Protein AF-A0A7T1T260-F1 (afdb_monomer)

Organism: NCBI:txid2710756

Foldseek 3Di:
DLVVQLVVLVVCVVVQFFDVPDNSSVLSVVVVVLVVCLVVCCVPPPPNVPVNVVVVVVNSCNGGPPDD

Structure (mmCIF, N/CA/C/O backbone):
data_AF-A0A7T1T260-F1
#
_entry.id   AF-A0A7T1T260-F1
#
loop_
_atom_site.group_PDB
_atom_site.id
_atom_site.type_symbol
_atom_site.label_atom_id
_atom_site.label_alt_id
_atom_site.label_comp_id
_atom_site.label_asym_id
_atom_site.label_entity_id
_atom_site.label_seq_id
_atom_site.pdbx_PDB_ins_code
_atom_site.Cartn_x
_atom_site.Cartn_y
_atom_site.Cartn_z
_atom_site.occupancy
_atom_site.B_iso_or_equiv
_atom_site.auth_seq_id
_atom_site.auth_comp_id
_atom_site.auth_asym_id
_atom_site.auth_atom_id
_atom_site.pdbx_PDB_model_num
ATOM 1 N N . MET A 1 1 ? -1.679 13.868 1.618 1.00 65.81 1 MET A N 1
ATOM 2 C CA . MET A 1 1 ? -1.791 12.508 1.040 1.00 65.81 1 MET A CA 1
ATOM 3 C C . MET A 1 1 ? -1.444 11.430 2.058 1.00 65.81 1 MET A C 1
ATOM 5 O O . MET A 1 1 ? -2.291 10.583 2.291 1.00 65.81 1 MET A O 1
ATOM 9 N N . ALA A 1 2 ? -0.289 11.510 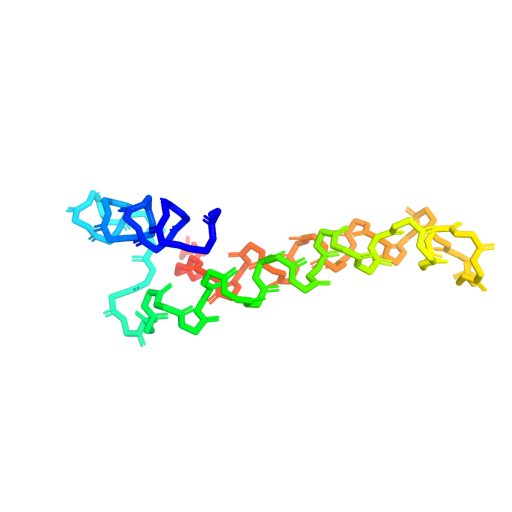2.732 1.00 81.50 2 ALA A N 1
ATOM 10 C CA . ALA A 1 2 ? 0.085 10.587 3.816 1.00 81.50 2 ALA A CA 1
ATOM 11 C C . ALA A 1 2 ? -1.003 10.426 4.896 1.00 81.50 2 ALA A C 1
ATOM 13 O O . ALA A 1 2 ? -1.359 9.312 5.251 1.00 81.50 2 ALA A O 1
ATOM 14 N N . THR A 1 3 ? -1.575 11.541 5.366 1.00 90.00 3 THR A N 1
ATOM 15 C CA . THR A 1 3 ? -2.624 11.543 6.398 1.00 90.00 3 THR A CA 1
ATOM 16 C C . THR A 1 3 ? -3.867 10.768 5.963 1.00 90.00 3 THR A C 1
ATOM 18 O O . THR A 1 3 ? -4.308 9.891 6.690 1.00 90.00 3 THR A O 1
ATOM 21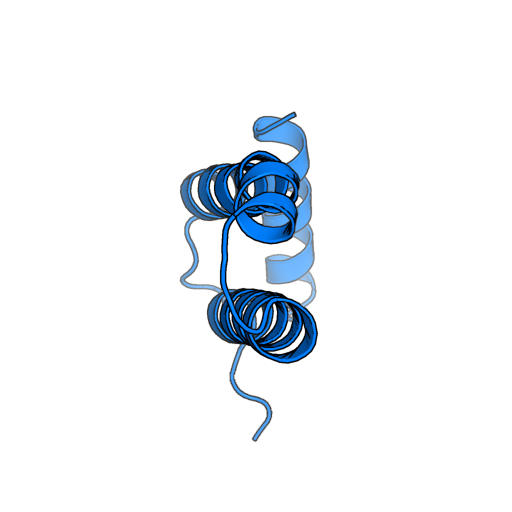 N N . GLY A 1 4 ? -4.364 11.006 4.744 1.00 95.38 4 GLY A N 1
ATOM 22 C CA . GLY A 1 4 ? -5.536 10.291 4.226 1.00 95.38 4 GLY A CA 1
ATOM 23 C C . GLY A 1 4 ? -5.287 8.792 4.029 1.00 95.38 4 GLY A C 1
ATOM 24 O O . GLY A 1 4 ? -6.171 7.987 4.286 1.00 95.38 4 GLY A O 1
ATOM 25 N N . LEU A 1 5 ? -4.070 8.392 3.641 1.00 95.88 5 LEU A N 1
ATOM 26 C CA . LEU A 1 5 ? -3.697 6.974 3.592 1.00 95.88 5 LEU A CA 1
ATOM 27 C C . LEU A 1 5 ? -3.626 6.350 4.992 1.00 95.88 5 LEU A C 1
ATOM 29 O O . LEU A 1 5 ? -4.062 5.218 5.169 1.00 95.88 5 LEU A O 1
ATOM 33 N N . ALA A 1 6 ? -3.128 7.080 5.991 1.00 97.81 6 ALA A N 1
ATOM 34 C CA . ALA A 1 6 ? -3.142 6.610 7.374 1.00 97.81 6 ALA A CA 1
ATOM 35 C C . ALA A 1 6 ? -4.581 6.446 7.896 1.00 97.81 6 ALA A C 1
ATOM 37 O O . ALA A 1 6 ? -4.862 5.481 8.600 1.00 97.81 6 ALA A O 1
ATOM 38 N N . ASP A 1 7 ? -5.501 7.340 7.519 1.00 98.19 7 ASP A N 1
ATOM 39 C CA . ASP A 1 7 ? -6.927 7.221 7.852 1.00 98.19 7 ASP A CA 1
ATOM 40 C C . ASP A 1 7 ? -7.547 5.964 7.222 1.00 98.19 7 ASP A C 1
ATOM 42 O O . ASP A 1 7 ? -8.221 5.205 7.916 1.00 98.19 7 ASP A O 1
ATOM 46 N N . LEU A 1 8 ? -7.241 5.678 5.952 1.00 96.88 8 LEU A N 1
ATOM 47 C CA . LEU A 1 8 ? -7.677 4.447 5.283 1.00 96.88 8 LEU A CA 1
ATOM 48 C C . LEU A 1 8 ? -7.108 3.185 5.945 1.00 96.88 8 LEU A C 1
ATOM 50 O O . LEU A 1 8 ? -7.829 2.205 6.111 1.00 96.88 8 LEU A O 1
ATOM 54 N N . LEU A 1 9 ? -5.840 3.205 6.363 1.00 96.50 9 LEU A N 1
ATOM 55 C CA . LEU A 1 9 ? -5.238 2.081 7.084 1.00 96.50 9 LEU A CA 1
ATOM 56 C C . LEU A 1 9 ? -5.915 1.851 8.443 1.00 96.50 9 LEU A C 1
ATOM 58 O O . LEU A 1 9 ? -6.174 0.703 8.792 1.00 96.50 9 LEU A O 1
ATOM 62 N N . ARG A 1 10 ? -6.266 2.915 9.183 1.00 97.94 10 ARG A N 1
ATOM 63 C CA . ARG A 1 10 ? -7.036 2.792 10.438 1.00 97.94 10 ARG A CA 1
ATOM 64 C C . ARG A 1 10 ? -8.434 2.229 10.206 1.00 97.94 10 ARG A C 1
ATOM 66 O O . ARG A 1 10 ? -8.908 1.427 11.011 1.00 97.94 10 ARG A O 1
ATOM 73 N N . GLN A 1 11 ? -9.081 2.629 9.114 1.00 97.69 11 GLN A N 1
ATOM 74 C CA . GLN A 1 11 ? -10.376 2.074 8.736 1.00 97.69 11 GLN A CA 1
ATOM 75 C C . GLN A 1 11 ? -10.250 0.572 8.449 1.00 97.69 11 GLN A C 1
ATOM 77 O O . GLN A 1 11 ? -10.921 -0.223 9.095 1.00 97.69 11 GLN A O 1
ATOM 82 N N . GLY A 1 12 ? -9.292 0.165 7.611 1.00 96.31 12 GLY A N 1
ATOM 83 C CA . GLY A 1 12 ? -9.045 -1.252 7.328 1.00 96.31 12 GLY A CA 1
ATOM 84 C C . GLY A 1 12 ? -8.641 -2.075 8.560 1.00 96.31 12 GLY A C 1
ATOM 85 O O . GLY A 1 12 ? -8.952 -3.260 8.634 1.00 96.31 12 GLY A O 1
ATOM 86 N N . GLN A 1 13 ? -7.986 -1.474 9.560 1.00 96.88 13 GLN A N 1
ATOM 87 C CA . GLN A 1 13 ? -7.736 -2.134 10.851 1.00 96.88 13 GLN A CA 1
ATOM 88 C C . GLN A 1 13 ? -9.023 -2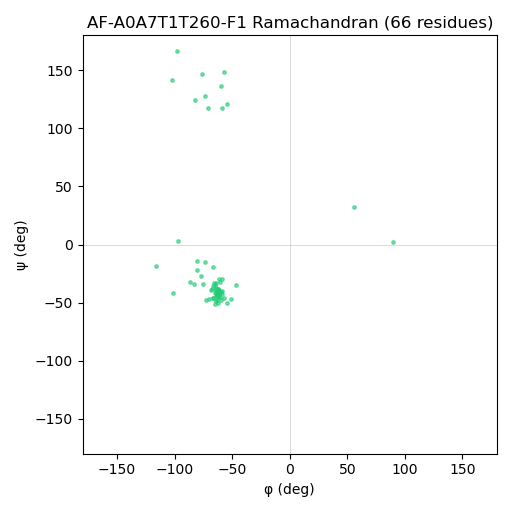.342 11.653 1.00 96.88 13 GLN A C 1
ATOM 90 O O . GLN A 1 13 ? -9.186 -3.387 12.281 1.00 96.88 13 GLN A O 1
ATOM 95 N N . SER A 1 14 ? -9.926 -1.360 11.626 1.00 97.44 14 SER A N 1
ATOM 96 C CA . SER A 1 14 ? -11.233 -1.439 12.291 1.00 97.44 14 SER A CA 1
ATOM 97 C C . SER A 1 14 ? -12.131 -2.494 11.641 1.00 97.44 14 SER A C 1
ATOM 99 O O . SER A 1 14 ? -12.841 -3.207 12.347 1.00 97.44 14 SER A O 1
ATOM 10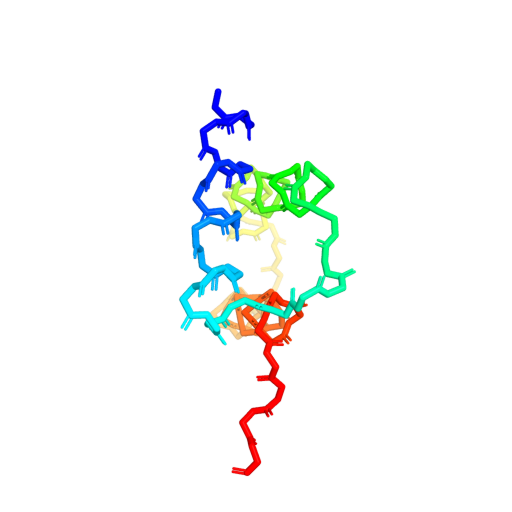1 N N . ASP A 1 15 ? -12.032 -2.642 10.318 1.00 96.25 15 ASP A N 1
ATOM 102 C CA . ASP A 1 15 ? -12.778 -3.631 9.530 1.00 96.25 15 ASP A CA 1
ATOM 103 C C . ASP A 1 15 ? -12.147 -5.038 9.589 1.00 96.25 15 ASP A C 1
ATOM 105 O O . ASP A 1 15 ? -12.793 -6.035 9.271 1.00 96.25 15 ASP A O 1
ATOM 109 N N . GLY A 1 16 ? -10.899 -5.142 10.061 1.00 94.88 16 GLY A N 1
ATOM 110 C CA . GLY A 1 16 ? -10.169 -6.403 10.229 1.00 94.88 16 GLY A CA 1
ATOM 111 C C . GLY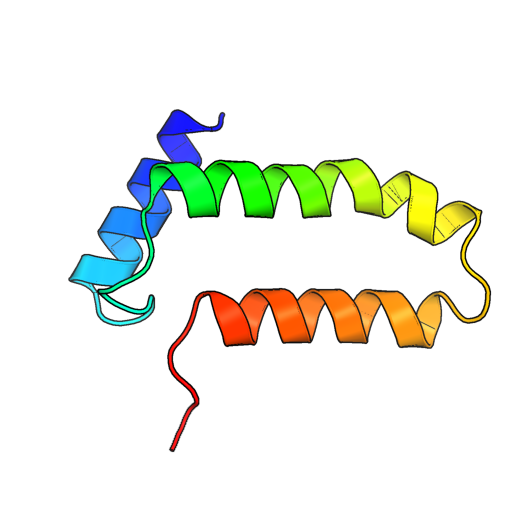 A 1 16 ? -9.360 -6.857 9.008 1.00 94.88 16 GLY A C 1
ATOM 112 O O . GLY A 1 16 ? -8.710 -7.903 9.078 1.00 94.88 16 GLY A O 1
ATOM 113 N N . ASP A 1 17 ? -9.347 -6.068 7.934 1.00 94.25 17 ASP A N 1
ATOM 114 C CA . ASP A 1 17 ? -8.614 -6.340 6.691 1.00 94.25 17 ASP A CA 1
ATOM 115 C C . ASP A 1 17 ? -7.102 -6.084 6.827 1.00 94.25 17 ASP A C 1
ATOM 117 O O . ASP A 1 17 ? -6.273 -6.781 6.235 1.00 94.25 17 ASP A O 1
ATOM 121 N N . ILE A 1 18 ? -6.724 -5.085 7.630 1.00 96.12 18 ILE A N 1
ATOM 122 C CA . ILE A 1 18 ? -5.330 -4.692 7.881 1.00 96.12 18 ILE A CA 1
ATOM 123 C C . ILE A 1 18 ? -4.877 -5.232 9.236 1.00 96.12 18 ILE A C 1
ATOM 125 O O . ILE A 1 18 ? -5.623 -5.238 10.218 1.00 96.12 18 ILE A O 1
ATOM 129 N N . ARG A 1 19 ? -3.621 -5.682 9.317 1.00 95.25 19 ARG A N 1
ATOM 130 C CA . ARG A 1 19 ? -3.060 -6.209 10.567 1.00 95.25 19 ARG A CA 1
ATOM 131 C C . ARG A 1 19 ? -3.098 -5.141 11.684 1.00 95.25 19 ARG A C 1
ATOM 133 O O . ARG A 1 19 ? -2.745 -3.982 11.445 1.00 95.25 19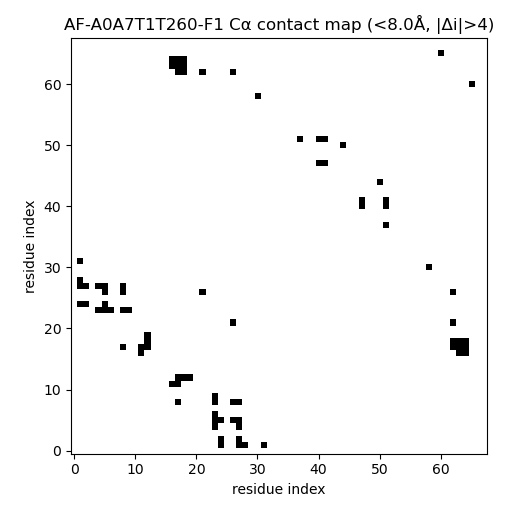 ARG A O 1
ATOM 140 N N . PRO A 1 20 ? -3.501 -5.502 12.916 1.00 95.62 20 PRO A N 1
ATOM 141 C CA . PRO A 1 20 ? -3.742 -4.529 13.988 1.00 95.62 20 PRO A CA 1
ATOM 142 C C . PRO A 1 20 ? -2.457 -3.935 14.581 1.00 95.62 20 PRO A C 1
ATOM 144 O O . PRO A 1 20 ? -2.511 -2.946 15.299 1.00 95.62 20 PRO A O 1
ATOM 147 N N . ASP A 1 21 ? -1.308 -4.549 14.315 1.00 95.00 21 ASP A N 1
ATOM 148 C CA . ASP A 1 21 ? 0.009 -4.151 14.814 1.00 95.00 21 ASP A CA 1
ATOM 149 C C . ASP A 1 21 ? 0.802 -3.294 13.813 1.00 95.00 21 ASP A C 1
ATOM 151 O O . ASP A 1 21 ? 1.940 -2.916 14.084 1.00 95.00 21 ASP A O 1
ATOM 155 N N . LEU A 1 22 ? 0.213 -2.963 12.660 1.00 95.44 22 LEU A N 1
ATOM 156 C CA . LEU A 1 22 ? 0.773 -1.979 11.738 1.00 95.44 22 LEU A CA 1
ATOM 157 C C . LEU A 1 22 ? 0.591 -0.567 12.311 1.00 95.44 22 LEU A C 1
ATOM 159 O O . LEU A 1 22 ? -0.533 -0.160 12.598 1.00 95.44 22 LEU A O 1
ATOM 163 N N . ASP A 1 23 ? 1.668 0.216 12.397 1.00 96.25 23 ASP A N 1
ATOM 164 C CA . ASP A 1 23 ? 1.550 1.659 12.626 1.00 96.25 23 ASP A CA 1
ATOM 165 C C . ASP A 1 23 ? 0.984 2.348 11.364 1.00 96.25 23 ASP A C 1
ATOM 167 O O . ASP A 1 23 ? 1.639 2.318 10.313 1.00 96.25 23 ASP A O 1
ATOM 171 N N . PRO A 1 24 ? -0.199 2.993 11.419 1.00 96.56 24 PRO A N 1
ATOM 172 C CA . PRO A 1 24 ? -0.856 3.525 10.223 1.00 96.56 24 PRO A CA 1
ATOM 173 C C . PRO A 1 24 ? -0.063 4.633 9.527 1.00 96.56 24 PRO A C 1
ATOM 175 O O . PRO A 1 24 ? -0.109 4.761 8.304 1.00 96.56 24 PRO A O 1
ATOM 178 N N . VAL A 1 25 ? 0.677 5.446 10.285 1.00 97.00 25 VAL A N 1
ATOM 179 C CA . VAL A 1 25 ? 1.454 6.561 9.723 1.00 97.00 25 VAL A CA 1
ATOM 180 C C . VAL A 1 25 ? 2.667 6.031 8.964 1.00 97.00 25 VAL A C 1
ATOM 182 O O . VAL A 1 25 ? 2.899 6.417 7.816 1.00 97.00 25 VAL A O 1
ATOM 185 N N . THR A 1 26 ? 3.411 5.109 9.569 1.00 96.06 26 THR A N 1
ATOM 186 C CA . THR A 1 26 ? 4.556 4.440 8.942 1.00 96.06 26 THR A CA 1
ATOM 187 C C . THR A 1 26 ? 4.110 3.622 7.732 1.00 96.06 26 THR A C 1
ATOM 189 O O . THR A 1 26 ? 4.722 3.722 6.668 1.00 96.06 26 THR A O 1
ATOM 192 N N . GLY A 1 27 ? 2.999 2.887 7.844 1.00 95.06 27 GLY A N 1
ATOM 193 C CA . GLY A 1 27 ? 2.409 2.141 6.732 1.00 95.06 27 GLY A CA 1
ATOM 194 C C . GLY A 1 27 ? 2.030 3.035 5.547 1.00 95.06 27 GLY A C 1
ATOM 195 O O . GLY A 1 27 ? 2.334 2.705 4.400 1.00 95.06 27 GLY A O 1
ATOM 196 N N . ALA A 1 28 ? 1.445 4.209 5.804 1.00 96.56 28 ALA A N 1
ATOM 197 C CA . ALA A 1 28 ? 1.102 5.174 4.761 1.00 96.56 28 ALA A CA 1
ATOM 198 C C . ALA A 1 28 ? 2.342 5.715 4.030 1.00 96.56 28 ALA A C 1
ATOM 200 O O . ALA A 1 28 ? 2.360 5.783 2.798 1.00 96.56 28 ALA A O 1
ATOM 201 N N . TRP A 1 29 ? 3.398 6.070 4.768 1.00 96.38 29 TRP A N 1
ATOM 202 C CA . TRP A 1 29 ? 4.671 6.494 4.174 1.00 96.38 29 TRP A CA 1
ATOM 203 C C . TRP A 1 29 ? 5.324 5.396 3.349 1.00 96.38 29 TRP A C 1
ATOM 205 O O . TRP A 1 29 ? 5.867 5.660 2.271 1.00 96.38 29 TRP A O 1
ATOM 215 N N . TRP A 1 30 ? 5.234 4.158 3.818 1.00 94.44 30 TRP A N 1
ATOM 216 C CA . TRP A 1 30 ? 5.769 3.029 3.088 1.00 94.44 30 TRP A CA 1
ATOM 217 C C . TRP A 1 30 ? 5.017 2.774 1.779 1.00 94.44 30 TRP A C 1
ATOM 219 O O . TRP A 1 30 ? 5.653 2.661 0.730 1.00 94.44 30 TRP A O 1
ATOM 229 N N . LEU A 1 31 ? 3.681 2.787 1.802 1.00 93.94 31 LEU A N 1
ATOM 230 C CA . LEU A 1 31 ? 2.851 2.662 0.602 1.00 93.94 31 LEU A CA 1
ATOM 231 C C . LEU A 1 31 ? 3.186 3.749 -0.431 1.00 93.94 31 LEU A C 1
ATOM 233 O O . LEU A 1 31 ? 3.402 3.449 -1.605 1.00 93.94 31 LEU A O 1
ATOM 237 N N . MET A 1 32 ? 3.309 5.006 0.005 1.00 94.56 32 MET A N 1
ATOM 238 C CA . MET A 1 32 ? 3.725 6.101 -0.879 1.00 94.56 32 MET A CA 1
ATOM 239 C C . MET A 1 32 ? 5.132 5.896 -1.442 1.00 94.56 32 MET A C 1
ATOM 241 O O . MET A 1 32 ? 5.361 6.191 -2.611 1.00 94.56 32 MET A O 1
ATOM 245 N N . SER A 1 33 ? 6.062 5.367 -0.645 1.00 94.31 33 SER A N 1
ATOM 246 C CA . SER A 1 33 ? 7.416 5.049 -1.112 1.00 94.31 33 SER A CA 1
ATOM 247 C C . SER A 1 33 ? 7.387 4.008 -2.234 1.00 94.31 33 SER A C 1
ATOM 249 O O . SER A 1 33 ? 8.113 4.150 -3.219 1.00 94.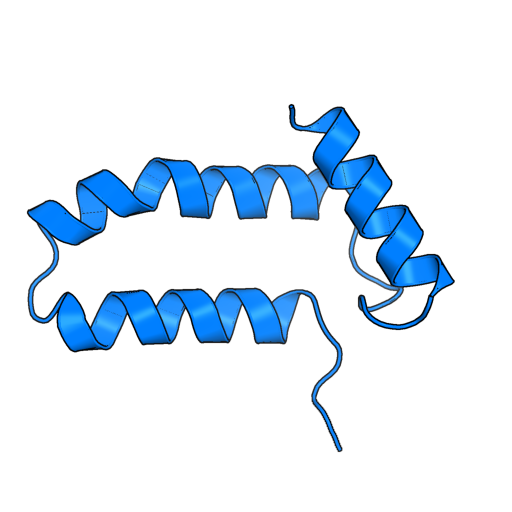31 33 SER A O 1
ATOM 251 N N . GLN A 1 34 ? 6.512 2.999 -2.137 1.00 94.25 34 GLN A N 1
ATOM 252 C CA . GLN A 1 34 ? 6.336 2.006 -3.201 1.00 94.25 34 GLN A CA 1
ATOM 253 C C . GLN A 1 34 ? 5.747 2.618 -4.471 1.00 94.25 34 GLN A C 1
ATOM 255 O O . GLN A 1 34 ? 6.287 2.396 -5.554 1.00 94.25 34 GLN A O 1
ATOM 260 N N . LEU A 1 35 ? 4.697 3.434 -4.338 1.00 92.81 35 LEU A N 1
ATOM 261 C CA . LEU A 1 35 ? 4.066 4.123 -5.466 1.00 92.81 35 LEU A CA 1
ATOM 262 C C . LEU A 1 35 ? 5.036 5.085 -6.164 1.00 92.81 35 LEU A C 1
ATOM 264 O O . LEU A 1 35 ? 5.141 5.077 -7.388 1.00 92.81 35 LEU A O 1
ATOM 268 N N . GLY A 1 36 ? 5.788 5.876 -5.393 1.00 94.69 36 GLY A N 1
ATOM 269 C CA . GLY A 1 36 ? 6.783 6.807 -5.925 1.00 94.69 36 GLY A CA 1
ATOM 270 C C . GLY A 1 36 ? 7.958 6.104 -6.609 1.00 94.69 36 GLY A C 1
ATOM 271 O O . GLY A 1 36 ? 8.478 6.602 -7.604 1.00 94.69 36 GLY A O 1
ATOM 272 N N . SER A 1 37 ? 8.345 4.919 -6.126 1.00 93.69 37 SER A N 1
ATOM 273 C CA . SER A 1 37 ? 9.445 4.138 -6.710 1.00 93.69 37 SER A CA 1
ATOM 274 C C . SER A 1 37 ? 9.035 3.338 -7.951 1.00 93.69 37 SER A C 1
ATOM 276 O O . SER A 1 37 ? 9.902 2.988 -8.752 1.00 93.69 37 SER A O 1
ATOM 278 N N . HIS A 1 38 ? 7.740 3.050 -8.129 1.00 93.06 38 HIS A N 1
ATOM 279 C CA . HIS A 1 38 ? 7.232 2.167 -9.185 1.00 93.06 38 HIS A CA 1
ATOM 280 C C . HIS A 1 38 ? 7.687 2.590 -10.588 1.00 93.06 38 HIS A C 1
ATOM 282 O O . HIS A 1 38 ? 8.233 1.778 -11.329 1.00 93.06 38 HIS A O 1
ATOM 288 N N . GLY A 1 39 ? 7.521 3.867 -10.954 1.00 92.75 39 GLY A N 1
ATOM 289 C CA . GLY A 1 39 ? 7.883 4.349 -12.293 1.00 92.75 39 GLY A CA 1
ATOM 290 C C . GLY A 1 39 ? 9.377 4.209 -12.598 1.00 92.75 39 GLY A C 1
ATOM 291 O O . GLY A 1 39 ? 9.751 3.780 -13.687 1.00 92.75 39 GLY A O 1
ATOM 292 N N . PHE A 1 40 ? 10.229 4.510 -11.614 1.00 93.56 40 PHE A N 1
ATOM 293 C CA . PHE A 1 40 ? 11.673 4.345 -11.751 1.00 93.56 40 PHE A CA 1
ATOM 294 C C . PHE A 1 40 ? 12.047 2.871 -11.917 1.00 93.56 40 PHE A C 1
ATOM 296 O O . PHE A 1 40 ? 12.727 2.521 -12.879 1.00 93.56 40 PHE A O 1
ATOM 303 N N . ARG A 1 41 ? 11.558 1.991 -11.034 1.00 93.31 41 ARG A N 1
ATOM 304 C CA . ARG A 1 41 ? 11.858 0.556 -11.115 1.00 93.31 41 ARG A CA 1
ATOM 305 C C . ARG A 1 41 ? 11.354 -0.062 -12.415 1.00 93.31 41 ARG A C 1
ATOM 307 O O . ARG A 1 41 ? 12.109 -0.773 -13.067 1.00 93.31 41 ARG A O 1
ATOM 314 N N . ALA A 1 42 ? 10.149 0.287 -12.859 1.00 89.75 42 ALA A N 1
ATOM 315 C CA . ALA A 1 42 ? 9.614 -0.172 -14.138 1.00 89.75 42 ALA A CA 1
ATOM 316 C C . ALA A 1 42 ? 10.499 0.222 -15.338 1.00 89.75 42 ALA A C 1
ATOM 318 O O . ALA A 1 42 ? 10.533 -0.501 -16.334 1.00 89.75 42 ALA A O 1
ATOM 319 N N . ALA A 1 43 ? 11.227 1.341 -15.253 1.00 93.75 43 ALA A N 1
ATOM 320 C CA . ALA A 1 43 ? 12.129 1.793 -16.308 1.00 93.75 43 ALA A CA 1
ATOM 321 C C . ALA A 1 43 ? 13.512 1.119 -16.266 1.00 93.75 43 ALA A C 1
ATOM 323 O O . ALA A 1 43 ? 14.099 0.902 -17.325 1.00 93.75 43 ALA A O 1
ATOM 324 N N . VAL A 1 44 ? 14.039 0.803 -15.076 1.00 94.88 44 VAL A N 1
ATOM 325 C CA . VAL A 1 44 ? 15.458 0.419 -14.912 1.00 94.88 44 VAL A CA 1
ATOM 326 C C . VAL A 1 44 ? 15.695 -1.009 -14.418 1.00 94.88 44 VAL A C 1
ATOM 328 O O . VAL A 1 44 ? 16.810 -1.507 -14.554 1.00 94.88 44 VAL A O 1
ATOM 331 N N . VAL A 1 45 ? 14.695 -1.673 -13.831 1.00 93.19 45 VAL A N 1
ATOM 332 C CA . VAL A 1 45 ? 14.852 -3.015 -13.253 1.00 93.19 45 VAL A CA 1
ATOM 333 C C . VAL A 1 45 ? 14.739 -4.082 -14.353 1.00 93.19 45 VAL A C 1
ATOM 335 O O . VAL A 1 45 ? 13.722 -4.132 -15.056 1.00 93.19 45 VAL A O 1
ATOM 338 N N . PRO A 1 46 ? 15.753 -4.957 -14.511 1.00 91.75 46 PRO A N 1
ATOM 339 C CA . PRO A 1 46 ? 15.640 -6.152 -15.344 1.00 91.75 46 PRO A CA 1
ATOM 340 C C . PRO A 1 46 ? 14.477 -7.036 -14.881 1.00 91.75 46 PRO A C 1
ATOM 342 O O . PRO A 1 46 ? 14.151 -7.063 -13.699 1.00 91.75 46 PRO A O 1
ATOM 345 N N . ASP A 1 47 ? 13.829 -7.750 -15.801 1.00 89.44 47 ASP A N 1
ATOM 346 C CA . ASP A 1 47 ? 12.692 -8.631 -15.482 1.00 89.44 47 ASP A CA 1
ATOM 347 C C . ASP A 1 47 ? 11.529 -7.936 -14.746 1.00 89.44 47 ASP A C 1
ATOM 349 O O . ASP A 1 47 ? 10.805 -8.557 -13.966 1.00 89.44 47 ASP A O 1
ATOM 353 N N . ARG A 1 48 ? 11.294 -6.643 -15.020 1.00 86.00 48 ARG A N 1
ATOM 354 C CA . ARG A 1 48 ? 10.213 -5.837 -14.410 1.00 86.00 48 ARG A CA 1
ATOM 355 C C . ARG A 1 48 ? 8.841 -6.523 -14.391 1.00 86.00 48 ARG A C 1
ATOM 357 O O . ARG A 1 48 ? 8.088 -6.356 -13.437 1.00 86.00 48 ARG A O 1
ATOM 364 N N . ASN A 1 49 ? 8.536 -7.315 -15.424 1.00 88.69 49 ASN A N 1
ATOM 365 C CA . ASN A 1 49 ? 7.265 -8.030 -15.561 1.00 88.69 49 ASN A CA 1
ATOM 366 C C . ASN A 1 49 ? 7.087 -9.123 -14.493 1.00 88.69 49 ASN A C 1
ATOM 368 O O . ASN A 1 49 ? 5.964 -9.544 -14.244 1.00 88.69 49 ASN A O 1
ATOM 372 N N . THR A 1 50 ? 8.175 -9.560 -13.859 1.00 89.81 50 THR A N 1
ATOM 373 C CA . THR A 1 50 ? 8.182 -10.511 -12.743 1.00 89.81 50 THR A CA 1
ATOM 374 C C . THR A 1 50 ? 8.368 -9.787 -11.408 1.00 89.81 50 THR A C 1
ATOM 376 O O . THR A 1 50 ? 7.682 -10.096 -10.434 1.00 89.81 50 THR A O 1
ATOM 379 N N . VAL A 1 51 ? 9.267 -8.797 -11.355 1.00 91.56 51 VAL A N 1
ATOM 380 C CA . VAL A 1 51 ? 9.639 -8.115 -10.104 1.00 91.56 51 VAL A CA 1
ATOM 381 C C . VAL A 1 51 ? 8.520 -7.22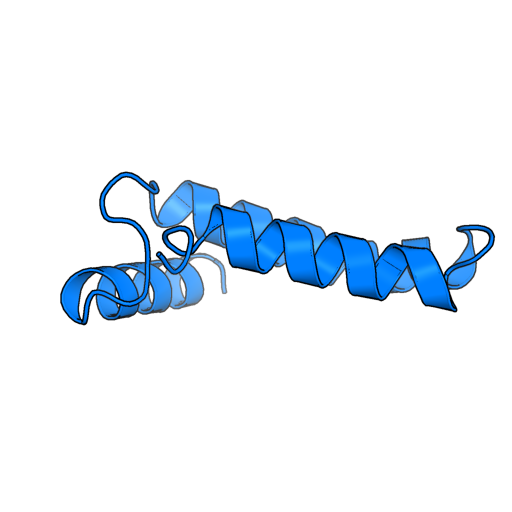3 -9.561 1.00 91.56 51 VAL A C 1
ATOM 383 O O . VAL A 1 51 ? 8.207 -7.312 -8.376 1.00 91.56 51 VAL A O 1
ATOM 386 N N . GLU A 1 52 ? 7.879 -6.389 -10.387 1.00 93.06 52 GLU A N 1
ATOM 387 C CA . GLU A 1 52 ? 6.842 -5.461 -9.898 1.00 93.06 52 GLU A CA 1
ATOM 388 C C . GLU A 1 52 ? 5.596 -6.175 -9.340 1.00 93.06 52 GLU A C 1
ATOM 390 O O . GLU A 1 52 ? 5.128 -5.793 -8.259 1.00 93.06 52 GLU A O 1
ATOM 395 N N . PRO A 1 53 ? 5.074 -7.247 -9.976 1.00 92.88 53 PRO A N 1
ATOM 396 C CA . PRO A 1 53 ? 4.025 -8.057 -9.359 1.00 92.88 53 PRO A CA 1
ATOM 397 C C . PRO A 1 53 ? 4.454 -8.669 -8.021 1.00 92.88 53 PRO A C 1
ATOM 399 O O . PRO A 1 53 ? 3.671 -8.674 -7.070 1.00 92.88 53 PRO A O 1
ATOM 402 N N . GLY A 1 54 ? 5.704 -9.136 -7.914 1.00 92.94 54 GLY A N 1
ATOM 403 C CA . GLY A 1 54 ? 6.257 -9.672 -6.668 1.00 92.94 54 GLY A CA 1
ATOM 404 C C . GLY A 1 54 ? 6.320 -8.629 -5.548 1.00 92.94 54 GLY A C 1
ATOM 405 O O . GLY A 1 54 ? 5.897 -8.901 -4.427 1.00 92.94 54 GLY A O 1
ATOM 406 N N . LEU A 1 55 ? 6.770 -7.409 -5.854 1.00 92.31 55 LEU A N 1
ATOM 407 C CA . LEU A 1 55 ? 6.796 -6.298 -4.897 1.00 92.31 55 LEU A CA 1
ATOM 408 C C . LEU A 1 55 ? 5.391 -5.887 -4.447 1.00 92.31 55 LEU A C 1
ATOM 410 O O . LEU A 1 55 ? 5.174 -5.644 -3.262 1.00 92.31 55 LEU A O 1
ATOM 414 N N . SER A 1 56 ? 4.432 -5.856 -5.373 1.00 91.38 56 SER A N 1
ATOM 415 C CA . SER A 1 56 ? 3.028 -5.562 -5.063 1.00 91.38 56 SER A CA 1
ATOM 416 C C . SER A 1 56 ? 2.431 -6.616 -4.128 1.00 91.38 56 SER A C 1
ATOM 418 O O . SER A 1 56 ? 1.743 -6.278 -3.166 1.00 91.38 56 SER A O 1
ATOM 420 N N . ARG A 1 57 ? 2.742 -7.896 -4.367 1.00 93.44 57 ARG A N 1
ATOM 421 C CA . ARG A 1 57 ? 2.325 -9.004 -3.505 1.00 93.44 57 ARG A CA 1
ATOM 422 C C . ARG A 1 57 ? 2.938 -8.905 -2.106 1.00 93.44 57 ARG A C 1
ATOM 424 O O . ARG A 1 57 ? 2.198 -8.984 -1.133 1.00 93.44 57 ARG A O 1
ATOM 431 N N . LEU A 1 58 ? 4.250 -8.686 -2.004 1.00 92.88 58 LEU A N 1
ATOM 432 C CA . LEU A 1 58 ? 4.939 -8.531 -0.716 1.00 92.88 58 LEU A CA 1
ATOM 433 C C . LEU A 1 58 ? 4.390 -7.346 0.085 1.00 92.88 58 LEU A C 1
ATOM 435 O O . LEU A 1 58 ? 4.185 -7.447 1.293 1.00 92.88 58 LEU A O 1
ATOM 439 N N . LEU A 1 59 ? 4.109 -6.230 -0.592 1.00 92.81 59 LEU A N 1
ATOM 440 C CA . LEU A 1 59 ? 3.459 -5.079 0.020 1.00 92.81 59 LEU A CA 1
ATOM 441 C C . LEU A 1 59 ? 2.071 -5.447 0.559 1.00 92.81 59 LEU A C 1
ATOM 443 O O . LEU A 1 59 ? 1.757 -5.121 1.698 1.00 92.81 59 LEU A O 1
ATOM 447 N N . LEU A 1 60 ? 1.247 -6.170 -0.197 1.00 92.50 60 LEU A N 1
ATOM 448 C CA . LEU A 1 60 ? -0.062 -6.599 0.300 1.00 92.50 60 LEU A CA 1
ATOM 449 C C . LEU A 1 60 ? 0.061 -7.534 1.514 1.00 92.50 60 LEU A C 1
ATOM 451 O O . LEU A 1 60 ? -0.588 -7.306 2.534 1.00 92.50 60 LEU A O 1
ATOM 455 N N . GLU A 1 61 ? 0.922 -8.549 1.432 1.00 92.19 61 GLU A N 1
ATOM 456 C CA . GLU A 1 61 ? 1.150 -9.533 2.503 1.00 92.19 61 GLU A CA 1
ATOM 457 C C . GLU A 1 61 ? 1.661 -8.888 3.794 1.00 92.19 61 GLU A C 1
ATOM 459 O O . GLU A 1 61 ? 1.365 -9.344 4.891 1.00 92.19 61 GLU A O 1
ATOM 464 N N . SER A 1 62 ? 2.423 -7.806 3.680 1.00 91.38 62 SER A N 1
ATOM 465 C CA . SER A 1 62 ? 2.953 -7.096 4.841 1.00 91.38 62 SER A CA 1
ATOM 466 C C . SER A 1 62 ? 1.940 -6.197 5.563 1.00 91.38 62 SER A C 1
ATOM 468 O O . SER A 1 62 ? 2.094 -5.954 6.764 1.00 91.38 62 SER A O 1
ATOM 470 N N . LEU A 1 63 ? 0.927 -5.702 4.838 1.00 92.88 63 LEU A N 1
ATOM 471 C CA . LEU A 1 63 ? -0.152 -4.857 5.358 1.00 92.88 63 LEU A CA 1
ATOM 472 C C . LEU A 1 63 ? -1.302 -5.703 5.914 1.00 92.88 63 LEU A C 1
ATOM 474 O O . LEU A 1 63 ? -1.970 -5.311 6.870 1.00 92.88 63 LEU A O 1
ATOM 478 N N . THR A 1 64 ? -1.532 -6.868 5.319 1.00 92.75 64 THR A N 1
ATOM 479 C CA . THR A 1 64 ? -2.620 -7.781 5.674 1.00 92.75 64 THR A CA 1
ATOM 480 C C . THR A 1 64 ? -2.118 -8.894 6.592 1.00 92.75 64 THR A C 1
ATOM 482 O O . THR A 1 64 ? -0.917 -9.073 6.799 1.00 92.75 64 THR A O 1
ATOM 485 N N . ARG A 1 65 ? -3.030 -9.644 7.215 1.00 77.81 65 ARG A N 1
ATOM 486 C CA . ARG A 1 65 ? -2.638 -10.903 7.862 1.00 77.81 65 ARG A CA 1
ATOM 487 C C . ARG A 1 65 ? -2.425 -11.969 6.783 1.00 77.81 65 ARG A C 1
ATOM 489 O O . ARG A 1 65 ? -3.185 -11.977 5.816 1.00 77.81 65 ARG A O 1
ATOM 496 N N . PRO A 1 66 ? -1.490 -12.919 6.966 1.00 63.53 66 PRO A N 1
ATOM 497 C CA . PRO A 1 66 ? -1.455 -14.111 6.132 1.00 63.53 66 PRO A CA 1
ATOM 498 C C . PRO A 1 66 ? -2.829 -14.782 6.181 1.00 63.53 66 PRO A C 1
ATOM 500 O O . PRO A 1 66 ? -3.316 -15.126 7.264 1.00 63.53 66 PRO A O 1
ATOM 503 N N . SER A 1 67 ? -3.473 -14.929 5.026 1.00 57.53 67 SER A N 1
ATOM 504 C CA . SER A 1 67 ? -4.664 -15.762 4.894 1.00 57.53 67 SER A CA 1
ATOM 505 C C . SER A 1 67 ? -4.283 -17.185 5.307 1.00 57.53 67 SER A C 1
ATOM 507 O O . SER A 1 67 ? -3.362 -17.759 4.724 1.00 57.53 67 SER A O 1
A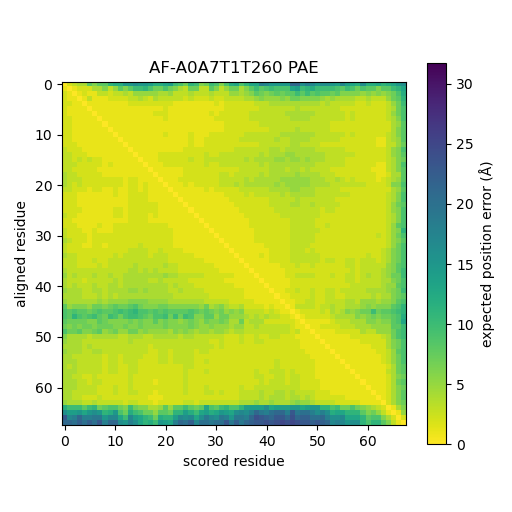TOM 509 N N . ARG A 1 68 ? -4.923 -17.690 6.370 1.00 49.38 68 ARG A N 1
ATOM 510 C CA . ARG A 1 68 ? -4.788 -19.083 6.818 1.00 49.38 68 ARG A CA 1
ATOM 511 C C . ARG A 1 68 ? -5.258 -20.052 5.745 1.00 49.38 68 ARG A C 1
ATOM 513 O O . ARG A 1 68 ? -6.255 -19.716 5.069 1.00 49.38 68 ARG A O 1
#

InterPro domains:
  IPR036271 Tetracyclin repressor-like, C-terminal domain superfamily [SSF48498] (4-35)

Radius of gyration: 13.24 Å; Cα contacts (8 Å, |Δi|>4): 42; chains: 1; bounding box: 28×32×31 Å

Sequence (68 aa):
MATGLADLLRQGQSDGDIRPDLDPVTGAWWLMSQLGSHGFRAAVVPDRNTVEPGLSRLLLESLTRPSR

Mean predicted aligned error: 3.6 Å

Solvent-accessible surface area (backbone atoms only — not comparable to full-atom values): 3852 Å² total; per-residue (Å²): 109,55,64,61,42,17,52,50,43,51,48,32,33,74,74,63,62,25,40,83,84,61,56,35,63,63,51,21,50,50,53,50,51,51,62,68,43,44,66,57,44,64,73,71,44,80,64,36,88,57,50,54,60,51,52,54,49,52,52,49,53,71,49,26,63,79,83,127

pLDDT: mean 91.57, std 8.94, range [49.38, 98.19]

Nearest PDB structures (foldseek):
  3eup-assembly1_B  TM=7.471E-01  e=4.973E-02  Cytophaga hutchinsonii ATCC 33406
  3nrg-assembly1_A  TM=6.222E-01  e=5.659E-02  Chloroflexus aurantiacus J-10-fl
  7xxs-assembly1_A  TM=7.292E-01  e=7.985E-01  Vibrio cholerae
  6d7r-assembly1_B  TM=6.834E-01  e=1.972E+00  Vibrio cholerae
  7y4j-assembly1_A-2  TM=7.061E-01  e=2.393E+00  Vibrio cholerae

Secondary structure (DSSP, 8-state):
-HHHHHHHHHHHHHHTSS-TTS-HHHHHHHHHHHHHHHHHHHHH-TTHHHHHHHHHHHHHHHHSPPP-